Protein AF-A0A916JCR6-F1 (afdb_monomer_lite)

Radius of gyration: 15.8 Å; chains: 1; bounding box: 44×20×42 Å

Sequence (77 aa):
MDQNSESKIELTANNLKNALWDTLQKVQSGNMEPGQADSIATSAREILRTTSVQLKVAQQSKRPIPSDVLSFSENQK

pLDDT: mean 85.93, std 13.84, range [45.66, 96.06]

Secondary structure (DSSP, 8-state):
------------HHHHHHHHHHHHHHHHTTSS-HHHHHHHHHHHHHHHHHHHHHHHHHHHTTPPPPHHHHHHHH---

Foldseek 3Di:
DDDDPPVPPQQAPVSLVVVLVVLVVCVVVVNDDVVVSVVSVVVSVVVVVVLVVQVVVCVVVVHDRDPSSCCRYVVDD

Structure (mmCIF, N/CA/C/O backbone):
data_AF-A0A916JCR6-F1
#
_entry.id   AF-A0A916JCR6-F1
#
loop_
_atom_site.group_PDB
_atom_site.id
_atom_site.type_symbol
_atom_site.label_atom_id
_atom_site.label_alt_id
_atom_site.label_comp_id
_atom_site.label_asym_id
_atom_site.label_entity_id
_atom_site.label_seq_id
_atom_site.pdbx_PDB_ins_code
_atom_site.Cartn_x
_atom_site.Cartn_y
_atom_site.Cartn_z
_atom_site.occupancy
_atom_site.B_iso_or_equiv
_atom_site.auth_seq_id
_atom_site.auth_comp_id
_atom_site.auth_asym_id
_atom_site.auth_atom_id
_atom_site.pdbx_PDB_model_num
ATOM 1 N N . MET A 1 1 ? -33.739 -3.338 -13.266 1.00 45.66 1 MET A N 1
ATOM 2 C CA . MET A 1 1 ? -33.046 -3.099 -14.555 1.00 45.66 1 MET A CA 1
ATOM 3 C C . MET A 1 1 ? -31.584 -3.005 -14.188 1.00 45.66 1 MET A C 1
ATOM 5 O O . MET A 1 1 ? -31.085 -1.928 -13.897 1.00 45.66 1 MET A O 1
ATOM 9 N N . ASP A 1 2 ? -30.965 -4.172 -14.062 1.00 47.75 2 ASP A N 1
ATOM 10 C CA . ASP A 1 2 ? -29.731 -4.389 -13.315 1.00 47.75 2 ASP A CA 1
ATOM 11 C C . ASP A 1 2 ? -28.744 -5.085 -14.233 1.00 47.75 2 ASP A C 1
ATOM 13 O O . ASP A 1 2 ? -28.841 -6.297 -14.372 1.00 47.75 2 ASP A O 1
ATOM 17 N N . GLN A 1 3 ? -27.841 -4.335 -14.868 1.00 46.12 3 GLN A N 1
ATOM 18 C CA . GLN A 1 3 ? -26.589 -4.853 -15.432 1.00 46.12 3 GLN A CA 1
ATOM 19 C C . GLN A 1 3 ? -25.557 -3.716 -15.513 1.00 46.12 3 GLN A C 1
ATOM 21 O O . GLN A 1 3 ? -25.441 -3.042 -16.529 1.00 46.12 3 GLN A O 1
ATOM 26 N N . ASN A 1 4 ? -24.794 -3.504 -14.438 1.00 48.84 4 ASN A N 1
ATOM 27 C CA . ASN A 1 4 ? -23.409 -3.044 -14.571 1.00 48.84 4 ASN A CA 1
ATOM 28 C C . ASN A 1 4 ? -22.543 -3.760 -13.529 1.00 48.84 4 ASN A C 1
ATOM 30 O O . ASN A 1 4 ? -22.085 -3.187 -12.544 1.00 48.84 4 ASN A O 1
ATOM 34 N N . SER A 1 5 ? -22.405 -5.071 -13.715 1.00 51.50 5 SER A N 1
ATOM 35 C CA . SER A 1 5 ? -21.483 -5.916 -12.962 1.00 51.50 5 SER A CA 1
ATOM 36 C C . SER A 1 5 ? -20.094 -5.835 -13.599 1.00 51.50 5 SER A C 1
ATOM 38 O O . SER A 1 5 ? -19.585 -6.823 -14.121 1.00 51.50 5 SER A O 1
ATOM 40 N N . GLU A 1 6 ? -19.470 -4.656 -13.572 1.00 55.03 6 GLU A N 1
ATOM 41 C CA . GLU A 1 6 ? -18.009 -4.608 -13.616 1.00 55.03 6 GLU A CA 1
ATOM 42 C C . GLU A 1 6 ? -17.520 -5.324 -12.356 1.00 55.03 6 GLU A C 1
ATOM 44 O O . GLU A 1 6 ? -17.979 -5.032 -11.248 1.00 55.03 6 GLU A O 1
ATOM 49 N N . SER A 1 7 ? -16.634 -6.307 -12.504 1.00 53.47 7 SER A N 1
ATOM 50 C CA . SER A 1 7 ? -15.990 -6.983 -11.380 1.00 53.47 7 SER A CA 1
ATOM 51 C C . SER A 1 7 ? -15.152 -5.962 -10.609 1.00 53.47 7 SER A C 1
ATOM 53 O O . SER A 1 7 ? -13.965 -5.780 -10.883 1.00 53.47 7 SER A O 1
ATOM 55 N N . LYS A 1 8 ? -15.791 -5.235 -9.691 1.00 62.25 8 LYS A N 1
ATOM 56 C CA . LYS A 1 8 ? -15.168 -4.195 -8.882 1.00 62.25 8 LYS A CA 1
ATOM 57 C C . LYS A 1 8 ? -14.107 -4.874 -8.026 1.00 62.25 8 LYS A C 1
ATOM 59 O O . LYS A 1 8 ? -14.441 -5.608 -7.098 1.00 62.25 8 LYS A O 1
ATOM 64 N N . ILE A 1 9 ? -12.837 -4.688 -8.387 1.00 74.88 9 ILE A N 1
ATOM 65 C CA . ILE A 1 9 ? -11.714 -5.195 -7.597 1.00 74.88 9 ILE A CA 1
ATOM 66 C C . ILE A 1 9 ? -11.841 -4.555 -6.219 1.00 74.88 9 ILE A C 1
ATOM 68 O O . ILE A 1 9 ? -11.789 -3.333 -6.077 1.00 74.88 9 ILE A O 1
ATOM 72 N N . GLU A 1 10 ? -12.082 -5.389 -5.219 1.00 85.38 10 GLU A N 1
ATOM 73 C CA . GLU A 1 10 ? -12.303 -4.940 -3.855 1.00 85.38 10 GLU A CA 1
ATOM 74 C C . GLU A 1 10 ? -11.015 -4.328 -3.293 1.00 85.38 10 GLU A C 1
ATOM 76 O O . GLU A 1 10 ? -9.923 -4.881 -3.467 1.00 85.38 10 GLU A O 1
ATOM 81 N N . LEU A 1 11 ? -11.120 -3.166 -2.645 1.00 85.38 11 LEU A N 1
ATOM 82 C CA . LEU A 1 11 ? -9.961 -2.497 -2.065 1.00 85.38 11 LEU A CA 1
ATOM 83 C C . LEU A 1 11 ? -9.594 -3.179 -0.748 1.00 85.38 11 LEU A C 1
ATOM 85 O O . LEU A 1 11 ? -10.120 -2.843 0.308 1.00 85.38 11 LEU A O 1
ATOM 89 N N . THR A 1 12 ? -8.657 -4.116 -0.822 1.00 91.25 12 THR A N 1
ATOM 90 C CA . THR A 1 12 ? -8.123 -4.820 0.344 1.00 91.25 12 THR A CA 1
ATOM 91 C C . THR A 1 12 ? -6.608 -4.709 0.416 1.00 91.25 12 THR A C 1
ATOM 93 O O . THR A 1 12 ? -5.947 -4.425 -0.589 1.00 91.25 12 THR A O 1
ATOM 96 N N . ALA A 1 13 ? -6.026 -4.962 1.590 1.00 89.38 13 ALA A N 1
ATOM 97 C CA . ALA A 1 13 ? -4.576 -4.923 1.776 1.00 89.38 13 ALA A CA 1
ATOM 98 C C . ALA A 1 13 ? -3.834 -5.870 0.811 1.00 89.38 13 ALA A C 1
ATOM 100 O O . ALA A 1 13 ? -2.779 -5.520 0.277 1.00 89.38 13 ALA A O 1
ATOM 101 N N . ASN A 1 14 ? -4.415 -7.042 0.531 1.00 90.06 14 ASN A N 1
ATOM 102 C CA . ASN A 1 14 ? -3.847 -8.013 -0.403 1.00 90.06 14 ASN A CA 1
ATOM 103 C C . ASN A 1 14 ? -3.926 -7.530 -1.855 1.00 90.06 14 ASN A C 1
ATOM 105 O O . ASN A 1 14 ? -2.924 -7.582 -2.569 1.00 90.06 14 ASN A O 1
ATOM 109 N N . ASN A 1 15 ? -5.076 -7.004 -2.282 1.00 90.75 15 ASN A N 1
ATOM 110 C CA . ASN A 1 15 ? -5.235 -6.487 -3.642 1.00 90.75 15 ASN A CA 1
ATOM 111 C C . ASN A 1 15 ? -4.359 -5.252 -3.881 1.00 90.75 15 ASN A C 1
ATOM 113 O O . ASN A 1 15 ? -3.741 -5.138 -4.938 1.00 90.75 15 ASN A O 1
ATOM 117 N N . LEU A 1 16 ? -4.225 -4.375 -2.879 1.00 91.12 16 LEU A N 1
ATOM 118 C CA . LEU A 1 16 ? -3.326 -3.223 -2.934 1.00 91.12 16 LEU A CA 1
ATOM 119 C C . LEU A 1 16 ? -1.859 -3.657 -3.074 1.00 91.12 16 LEU A C 1
ATOM 121 O O . LEU A 1 16 ? -1.134 -3.116 -3.907 1.00 91.12 16 LEU A O 1
ATOM 125 N N . LYS A 1 17 ? -1.424 -4.660 -2.300 1.00 91.19 17 LYS A N 1
ATOM 126 C CA . LYS A 1 17 ? -0.074 -5.230 -2.410 1.00 91.19 17 LYS A CA 1
ATOM 127 C C . LYS A 1 17 ? 0.180 -5.808 -3.804 1.00 91.19 17 LYS A C 1
ATOM 129 O O . LYS A 1 17 ? 1.224 -5.528 -4.387 1.00 91.19 17 LYS A O 1
ATOM 134 N N . ASN A 1 18 ? -0.756 -6.599 -4.325 1.00 92.88 18 ASN A N 1
ATOM 135 C CA . ASN A 1 18 ? -0.618 -7.226 -5.639 1.00 92.88 18 ASN A CA 1
ATOM 136 C C . ASN A 1 18 ? -0.549 -6.169 -6.749 1.00 92.88 18 ASN A C 1
ATOM 138 O O . ASN A 1 18 ? 0.367 -6.200 -7.564 1.00 92.88 18 ASN A O 1
ATOM 142 N N . ALA A 1 19 ? -1.429 -5.165 -6.712 1.00 91.19 19 ALA A N 1
ATOM 143 C CA . ALA A 1 19 ? -1.419 -4.069 -7.677 1.00 91.19 19 ALA A CA 1
ATOM 144 C C . ALA A 1 19 ? -0.105 -3.264 -7.645 1.00 91.19 19 ALA A C 1
ATOM 146 O O . ALA A 1 19 ? 0.422 -2.888 -8.695 1.00 91.19 19 ALA A O 1
ATOM 147 N N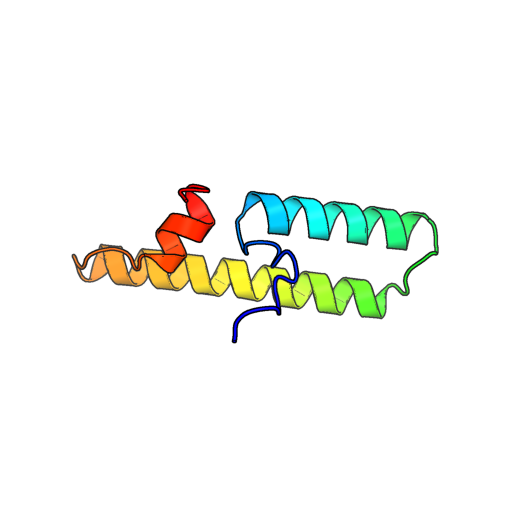 . LEU A 1 20 ? 0.457 -3.019 -6.456 1.00 92.25 20 LEU A N 1
ATOM 148 C CA . LEU A 1 20 ? 1.763 -2.367 -6.314 1.00 92.25 20 LEU A CA 1
ATOM 149 C C . LEU A 1 20 ? 2.902 -3.226 -6.866 1.00 92.25 20 LEU A C 1
ATOM 151 O O . LEU A 1 20 ? 3.799 -2.700 -7.526 1.00 92.25 20 LEU A O 1
ATOM 155 N N . TRP A 1 21 ? 2.865 -4.534 -6.618 1.00 93.75 21 TRP A N 1
ATOM 156 C CA . TRP A 1 21 ? 3.853 -5.461 -7.158 1.00 93.75 21 TRP A CA 1
ATOM 157 C C . TRP A 1 21 ? 3.815 -5.494 -8.689 1.00 93.75 21 TRP A C 1
ATOM 159 O O . TRP A 1 21 ? 4.852 -5.333 -9.331 1.00 93.75 21 TRP A O 1
ATOM 169 N N . ASP A 1 22 ? 2.622 -5.588 -9.276 1.00 93.12 22 ASP A N 1
ATOM 170 C CA . ASP A 1 22 ? 2.432 -5.549 -10.729 1.00 93.12 22 ASP A CA 1
ATOM 171 C C . ASP A 1 22 ? 2.910 -4.222 -11.328 1.00 93.12 22 ASP A C 1
ATOM 173 O O . ASP A 1 22 ? 3.520 -4.194 -12.397 1.00 93.12 22 ASP A O 1
ATOM 177 N N . THR A 1 23 ? 2.671 -3.112 -10.628 1.00 92.50 23 THR A N 1
ATOM 178 C CA . THR A 1 23 ? 3.169 -1.785 -11.019 1.00 92.50 23 THR A CA 1
ATOM 179 C C . THR A 1 23 ? 4.698 -1.769 -11.054 1.00 92.50 23 THR A C 1
ATOM 181 O O . THR A 1 23 ? 5.285 -1.314 -12.035 1.00 92.50 23 THR A O 1
ATOM 184 N N . LEU A 1 24 ? 5.358 -2.335 -10.040 1.00 92.81 24 LEU A N 1
ATOM 185 C CA . LEU A 1 24 ? 6.818 -2.431 -9.988 1.00 92.81 24 LEU A CA 1
ATOM 186 C C . LEU A 1 24 ? 7.380 -3.300 -11.123 1.00 92.81 24 LEU A C 1
ATOM 188 O O . LEU A 1 24 ? 8.360 -2.916 -11.761 1.00 92.81 24 LEU A O 1
ATOM 192 N N . GLN A 1 25 ? 6.730 -4.423 -11.432 1.00 95.25 25 GLN A N 1
ATOM 193 C CA . GLN A 1 25 ? 7.099 -5.271 -12.571 1.00 95.25 25 GLN A CA 1
ATOM 194 C C . GLN A 1 25 ? 6.923 -4.542 -13.918 1.00 95.25 25 GLN A C 1
ATOM 196 O O . GLN A 1 25 ? 7.757 -4.674 -14.819 1.00 95.25 25 GLN A O 1
ATOM 201 N N . LYS A 1 26 ? 5.878 -3.716 -14.068 1.00 93.06 26 LYS A N 1
ATOM 202 C CA . LYS A 1 26 ? 5.663 -2.895 -15.275 1.00 93.06 26 LYS A CA 1
ATOM 203 C C . LYS A 1 26 ? 6.743 -1.832 -15.460 1.00 93.06 26 LYS A C 1
ATOM 205 O O . LYS A 1 26 ? 7.217 -1.662 -16.579 1.00 93.06 26 LYS A O 1
ATOM 210 N N . VAL A 1 27 ? 7.180 -1.180 -14.384 1.00 93.44 27 VAL A N 1
ATOM 211 C CA . VAL A 1 27 ? 8.321 -0.249 -14.438 1.00 93.44 27 VAL A CA 1
ATOM 212 C C . VAL A 1 27 ? 9.602 -0.991 -14.807 1.00 93.44 27 VAL A C 1
ATOM 214 O O . VAL A 1 27 ? 10.325 -0.559 -15.699 1.00 93.44 27 VAL A O 1
ATOM 217 N N . GLN A 1 28 ? 9.866 -2.139 -14.173 1.00 92.56 28 GLN A N 1
ATOM 218 C CA . GLN A 1 28 ? 11.063 -2.941 -14.442 1.00 92.56 28 GLN A CA 1
ATOM 219 C C . GLN A 1 28 ? 11.132 -3.416 -15.901 1.00 92.56 28 GLN A C 1
ATOM 221 O O . GLN A 1 28 ? 12.208 -3.440 -16.493 1.00 92.56 28 GLN A O 1
ATOM 226 N N . SER A 1 29 ? 9.989 -3.784 -16.482 1.00 94.75 29 SER A N 1
ATOM 227 C CA . SER A 1 29 ? 9.882 -4.224 -17.878 1.00 94.75 29 SER A CA 1
ATOM 228 C C . SER A 1 29 ? 9.848 -3.078 -18.899 1.00 94.75 29 SER A C 1
ATOM 230 O O . SER A 1 29 ? 9.768 -3.350 -20.094 1.00 94.75 29 SER A O 1
ATOM 232 N N . GLY A 1 30 ? 9.906 -1.813 -18.462 1.00 91.62 30 GLY A N 1
ATOM 233 C CA . GLY A 1 30 ? 9.831 -0.640 -19.343 1.00 91.62 30 GLY A CA 1
ATOM 234 C C . GLY A 1 30 ? 8.433 -0.365 -19.909 1.00 91.62 30 GLY A C 1
ATOM 235 O O . GLY A 1 30 ? 8.282 0.457 -20.804 1.00 91.62 30 GLY A O 1
ATOM 236 N N . ASN A 1 31 ? 7.404 -1.037 -19.387 1.00 92.00 31 ASN A N 1
ATOM 237 C CA . ASN A 1 31 ? 6.010 -0.907 -19.822 1.00 92.00 31 ASN A CA 1
ATOM 238 C C . ASN A 1 31 ? 5.235 0.181 -19.056 1.00 92.00 31 ASN A C 1
ATOM 240 O O . ASN A 1 31 ? 4.022 0.312 -19.225 1.00 92.00 31 ASN A O 1
ATOM 244 N N . MET A 1 32 ? 5.898 0.921 -18.164 1.00 92.88 32 MET A N 1
ATOM 245 C CA . MET A 1 32 ? 5.304 2.020 -17.410 1.00 92.88 32 MET A CA 1
ATOM 246 C C . MET A 1 32 ? 6.348 3.084 -17.095 1.00 92.88 32 MET A C 1
ATOM 248 O O . MET A 1 32 ? 7.441 2.772 -16.621 1.00 92.88 32 MET A O 1
ATOM 252 N N . GLU A 1 33 ? 5.961 4.343 -17.286 1.00 93.00 33 GLU A N 1
ATOM 253 C CA . GLU A 1 33 ? 6.796 5.484 -16.939 1.00 93.00 33 GLU A CA 1
ATOM 254 C C . GLU A 1 33 ? 7.010 5.577 -15.419 1.00 93.00 33 GLU A C 1
ATOM 256 O O . GLU A 1 33 ? 6.039 5.511 -14.652 1.00 93.00 33 GLU A O 1
ATOM 261 N N . PRO A 1 34 ? 8.249 5.807 -14.946 1.00 90.94 34 PRO A N 1
ATOM 262 C CA . PRO A 1 34 ? 8.541 5.906 -13.516 1.00 90.94 34 PRO A CA 1
ATOM 263 C C . PRO A 1 34 ? 7.693 6.951 -12.776 1.00 90.94 34 PRO A C 1
ATOM 265 O O . PRO A 1 34 ? 7.283 6.714 -11.642 1.00 90.94 34 PRO A O 1
ATOM 268 N N . GLY A 1 35 ? 7.369 8.081 -13.417 1.00 91.56 35 GLY A N 1
ATOM 269 C CA . GLY A 1 35 ? 6.528 9.124 -12.811 1.00 91.56 35 GLY A CA 1
ATOM 270 C C . GLY A 1 35 ? 5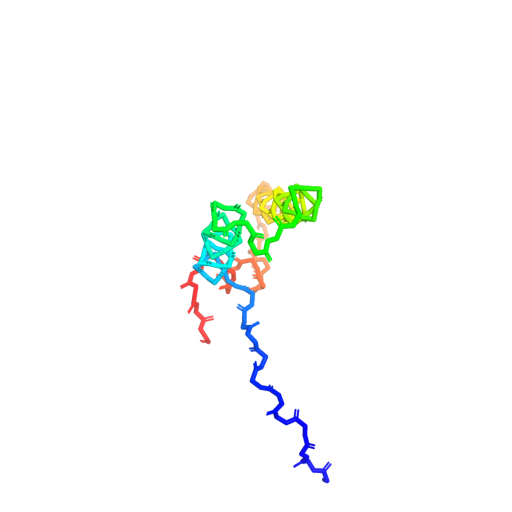.082 8.677 -12.560 1.00 91.56 35 GLY A C 1
ATOM 271 O O . GLY A 1 35 ? 4.464 9.060 -11.562 1.00 91.56 35 GLY A O 1
ATOM 272 N N . GLN A 1 36 ? 4.548 7.808 -13.423 1.00 91.44 36 GLN A N 1
ATOM 273 C CA . GLN A 1 36 ? 3.234 7.204 -13.210 1.00 91.44 36 GLN A CA 1
ATOM 274 C C . GLN A 1 36 ? 3.273 6.228 -12.029 1.00 91.44 36 GLN A C 1
ATOM 276 O O . GLN A 1 36 ? 2.376 6.236 -11.185 1.00 91.44 36 GLN A O 1
ATOM 281 N N . ALA A 1 37 ? 4.332 5.425 -11.934 1.00 91.19 37 ALA A N 1
ATOM 282 C CA . ALA A 1 37 ? 4.506 4.492 -10.830 1.00 91.19 37 ALA A CA 1
ATOM 283 C C . ALA A 1 37 ? 4.699 5.192 -9.478 1.00 91.19 37 ALA A C 1
ATOM 285 O O . ALA A 1 37 ? 4.146 4.736 -8.477 1.00 91.19 37 ALA A O 1
ATOM 286 N N . ASP A 1 38 ? 5.414 6.318 -9.442 1.00 91.62 38 ASP A N 1
ATOM 287 C CA . ASP A 1 38 ? 5.564 7.119 -8.223 1.00 91.62 38 ASP A CA 1
ATOM 288 C C . ASP A 1 38 ? 4.227 7.713 -7.755 1.00 91.62 38 ASP A C 1
ATOM 290 O O . ASP A 1 38 ? 3.904 7.673 -6.564 1.00 91.62 38 ASP A O 1
ATOM 294 N N . SER A 1 39 ? 3.391 8.162 -8.698 1.00 93.56 39 SER A N 1
ATOM 295 C CA . SER A 1 39 ? 2.030 8.626 -8.396 1.00 93.56 39 SER A CA 1
ATOM 296 C C . SER A 1 39 ? 1.192 7.510 -7.756 1.00 93.56 39 SER A C 1
ATOM 298 O O . SER A 1 39 ? 0.580 7.721 -6.707 1.00 93.56 39 SER A O 1
ATOM 300 N N . ILE A 1 40 ? 1.228 6.296 -8.324 1.00 92.62 40 ILE A N 1
ATOM 301 C CA . ILE A 1 40 ? 0.533 5.113 -7.781 1.00 92.62 40 ILE A CA 1
ATOM 302 C C . ILE A 1 40 ? 1.058 4.763 -6.381 1.00 92.62 40 ILE A C 1
ATOM 304 O O . ILE A 1 40 ? 0.272 4.544 -5.455 1.00 92.62 40 ILE A O 1
ATOM 308 N N . ALA A 1 41 ? 2.380 4.736 -6.199 1.00 91.31 41 ALA A N 1
ATOM 309 C CA . ALA A 1 41 ? 3.000 4.441 -4.911 1.00 91.31 41 ALA A CA 1
ATOM 310 C C . ALA A 1 41 ? 2.627 5.482 -3.844 1.00 91.31 41 ALA A C 1
ATOM 312 O O . ALA A 1 41 ? 2.344 5.122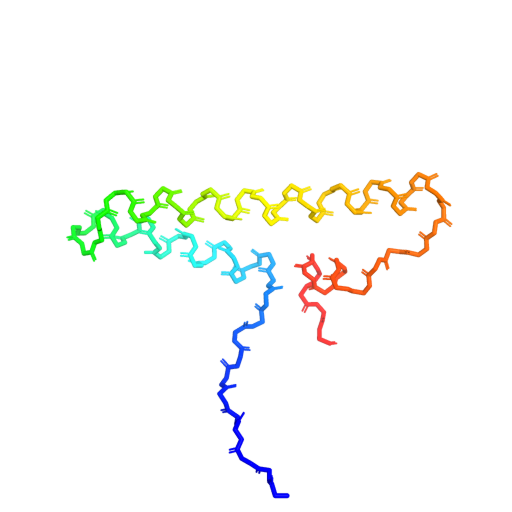 -2.698 1.00 91.31 41 ALA A O 1
ATOM 313 N N . THR A 1 42 ? 2.578 6.763 -4.213 1.00 94.31 42 THR A N 1
ATOM 314 C CA . THR A 1 42 ? 2.158 7.855 -3.327 1.00 94.31 42 THR A CA 1
ATOM 315 C C . THR A 1 42 ? 0.703 7.697 -2.899 1.00 94.31 42 THR A C 1
ATOM 317 O O . THR A 1 42 ? 0.418 7.735 -1.700 1.00 94.31 42 THR A O 1
ATOM 320 N N . SER A 1 43 ? -0.210 7.417 -3.833 1.00 93.38 43 SER A N 1
ATOM 321 C CA . SER A 1 43 ? -1.611 7.136 -3.496 1.00 93.38 43 SER A CA 1
ATOM 322 C C . SER A 1 43 ? -1.750 5.926 -2.568 1.00 93.38 43 SER A C 1
ATOM 324 O O . SER A 1 43 ? -2.507 5.975 -1.600 1.00 93.38 43 SER A O 1
ATOM 326 N N . ALA A 1 44 ? -0.983 4.859 -2.798 1.00 93.25 44 ALA A N 1
ATOM 327 C CA . ALA A 1 44 ? -1.028 3.679 -1.941 1.00 93.25 44 ALA A CA 1
ATOM 328 C C . ALA A 1 44 ? -0.521 3.948 -0.517 1.00 93.25 44 ALA A C 1
ATOM 330 O O . ALA A 1 44 ? -1.133 3.486 0.450 1.00 93.25 44 ALA A O 1
ATOM 331 N N . ARG A 1 45 ? 0.559 4.731 -0.362 1.00 94.56 45 ARG A N 1
ATOM 332 C CA . ARG A 1 45 ? 1.025 5.184 0.961 1.00 94.56 45 ARG A CA 1
ATOM 333 C C . ARG A 1 45 ? -0.070 5.952 1.690 1.00 94.56 45 ARG A C 1
ATOM 335 O O . ARG A 1 45 ? -0.252 5.756 2.889 1.00 94.56 45 ARG A O 1
ATOM 342 N N . GLU A 1 46 ? -0.812 6.779 0.967 1.00 96.06 46 GLU A N 1
ATOM 343 C CA . GLU A 1 46 ? -1.860 7.606 1.551 1.00 96.06 46 GLU A CA 1
ATOM 344 C C . GLU A 1 46 ? -3.086 6.796 1.994 1.00 96.06 46 GLU A C 1
ATOM 346 O O . GLU A 1 46 ? -3.648 7.062 3.062 1.00 96.06 46 GLU A O 1
ATOM 351 N N . ILE A 1 47 ? -3.443 5.746 1.245 1.00 93.25 47 ILE A N 1
ATOM 352 C CA . ILE A 1 47 ? -4.460 4.766 1.658 1.00 93.25 47 ILE A CA 1
ATOM 353 C C . ILE A 1 47 ? -4.031 4.099 2.970 1.00 93.25 47 ILE A C 1
ATOM 355 O O . ILE A 1 47 ? -4.769 4.139 3.954 1.00 93.25 47 ILE A O 1
ATOM 359 N N . LEU A 1 48 ? -2.808 3.561 3.029 1.00 93.19 48 LEU A N 1
ATOM 360 C CA . LEU A 1 48 ? -2.288 2.897 4.230 1.00 93.19 48 LEU A CA 1
ATOM 361 C C . LEU A 1 48 ? -2.222 3.846 5.435 1.00 93.19 48 LEU A C 1
ATOM 363 O O . LEU A 1 48 ? -2.589 3.467 6.552 1.00 93.19 48 LEU A O 1
ATOM 367 N N . ARG A 1 49 ? -1.787 5.092 5.213 1.00 94.38 49 ARG A N 1
ATOM 368 C CA . ARG A 1 49 ? -1.735 6.134 6.244 1.00 94.38 49 ARG A CA 1
ATOM 369 C C . ARG A 1 49 ? -3.128 6.415 6.796 1.00 94.38 49 ARG A C 1
ATOM 371 O O . ARG A 1 49 ? -3.308 6.440 8.013 1.00 94.38 49 ARG A O 1
ATOM 378 N N . THR A 1 50 ? -4.105 6.596 5.915 1.00 94.25 50 THR A N 1
ATOM 379 C CA . THR A 1 50 ? -5.488 6.902 6.289 1.00 94.25 50 THR A CA 1
ATOM 380 C C . THR A 1 50 ? -6.109 5.759 7.086 1.00 94.25 50 THR A C 1
ATOM 382 O O . THR A 1 50 ? -6.600 6.000 8.191 1.00 94.25 50 THR A O 1
ATOM 385 N N . THR A 1 51 ? -5.996 4.517 6.610 1.00 92.94 51 THR A N 1
ATOM 386 C CA . THR A 1 51 ? -6.492 3.332 7.327 1.00 92.94 51 THR A CA 1
ATOM 387 C C . THR A 1 51 ? -5.842 3.196 8.708 1.00 92.94 51 THR A C 1
ATOM 389 O O . THR A 1 51 ? -6.529 2.956 9.701 1.00 92.94 51 THR A O 1
ATOM 392 N N . SER A 1 52 ? -4.527 3.426 8.813 1.00 92.19 52 SER A N 1
ATOM 393 C CA . SER A 1 52 ? -3.814 3.371 10.098 1.00 92.19 52 SER A CA 1
ATOM 394 C C . SER A 1 52 ? -4.288 4.444 11.083 1.00 92.19 52 SER A C 1
ATOM 396 O O . SER A 1 52 ? -4.471 4.162 12.270 1.00 92.19 52 SER A O 1
ATOM 398 N N . VAL A 1 53 ? -4.507 5.675 10.609 1.00 95.12 53 VAL A N 1
ATOM 399 C CA . VAL A 1 53 ? -5.023 6.768 11.445 1.00 95.12 53 VAL A CA 1
ATOM 400 C C . VAL A 1 53 ? -6.438 6.456 11.924 1.00 95.12 53 VAL A C 1
ATOM 402 O O . VAL A 1 53 ? -6.708 6.593 13.116 1.00 95.12 53 VAL A O 1
ATOM 405 N N . GLN A 1 54 ? -7.320 5.984 11.039 1.00 92.50 54 GLN A N 1
ATOM 406 C CA . GLN A 1 54 ? -8.689 5.616 11.408 1.00 92.50 54 GLN A CA 1
ATOM 407 C C . GLN A 1 54 ? -8.714 4.509 12.470 1.00 92.50 54 GLN A C 1
ATOM 409 O O . GLN A 1 54 ? -9.440 4.632 13.458 1.00 92.50 54 GLN A O 1
ATOM 414 N N . LEU A 1 55 ? -7.863 3.486 12.328 1.00 91.56 55 LEU A N 1
ATOM 415 C CA . LEU A 1 55 ? -7.725 2.419 13.320 1.00 91.56 55 LEU A CA 1
ATOM 416 C C . LEU A 1 55 ? -7.280 2.963 14.686 1.00 91.56 55 LEU A C 1
ATOM 418 O O . LEU A 1 55 ? 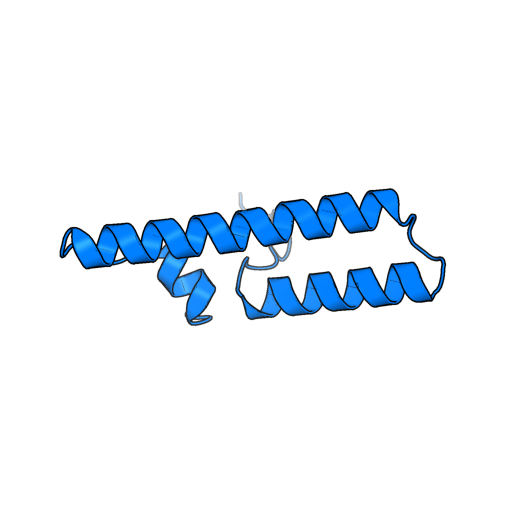-7.901 2.660 15.705 1.00 91.56 55 LEU A O 1
ATOM 422 N N . LYS A 1 56 ? -6.243 3.810 14.714 1.00 92.81 56 LYS A N 1
ATOM 423 C CA . LYS A 1 56 ? -5.740 4.420 15.956 1.00 92.81 56 LYS A CA 1
ATOM 424 C C . LYS A 1 56 ? -6.799 5.284 16.639 1.00 92.81 56 LYS A C 1
ATOM 426 O O . LYS A 1 56 ? -6.965 5.192 17.852 1.00 92.81 56 LYS A O 1
ATOM 431 N N . VAL A 1 57 ? -7.532 6.093 15.875 1.00 92.94 57 VAL A N 1
ATOM 432 C CA . VAL A 1 57 ? -8.599 6.957 16.406 1.00 92.94 57 VAL A CA 1
ATOM 433 C C . VAL A 1 57 ? -9.745 6.123 16.981 1.00 92.94 57 VAL A C 1
ATOM 435 O O . VAL A 1 57 ? -10.206 6.407 18.088 1.00 92.94 57 VAL A O 1
ATOM 438 N N . ALA A 1 58 ? -10.185 5.072 16.283 1.00 92.19 58 ALA A N 1
ATOM 439 C CA . ALA A 1 58 ? -11.225 4.169 16.780 1.00 92.19 58 ALA A CA 1
ATOM 440 C C . ALA A 1 58 ? -10.803 3.499 18.100 1.00 92.19 58 ALA A C 1
ATOM 442 O O . ALA A 1 58 ? -11.535 3.554 19.090 1.00 92.19 58 ALA A O 1
ATOM 443 N N . GLN A 1 59 ? -9.572 2.978 18.152 1.00 91.12 59 GLN A N 1
ATOM 444 C CA . GLN A 1 59 ? -9.003 2.357 19.351 1.00 91.12 59 GLN A CA 1
ATOM 445 C C . GLN A 1 59 ? -8.907 3.336 20.531 1.00 91.12 59 GLN A C 1
ATOM 447 O O . GLN A 1 59 ? -9.354 3.021 21.634 1.00 91.12 59 GLN A O 1
ATOM 452 N N . GLN A 1 60 ? -8.371 4.540 20.311 1.00 94.69 60 GLN A N 1
ATOM 453 C CA . GLN A 1 60 ? -8.217 5.554 21.363 1.00 94.69 60 GLN A CA 1
ATOM 454 C C . GLN A 1 60 ? -9.560 6.074 21.880 1.00 94.69 60 GLN A C 1
ATOM 456 O O . GLN A 1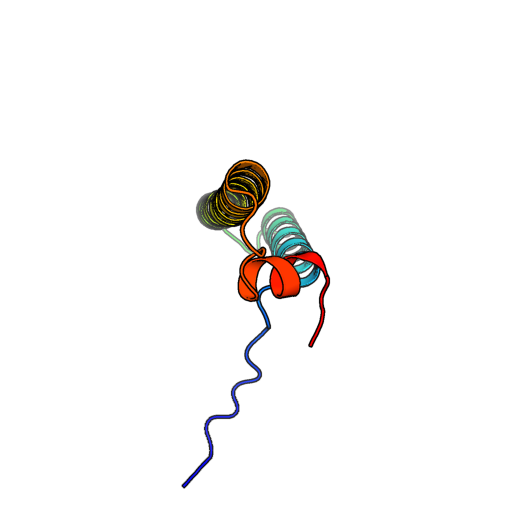 60 ? -9.715 6.314 23.077 1.00 94.69 60 GLN A O 1
ATOM 461 N N . SER A 1 61 ? -10.546 6.217 20.994 1.00 93.44 61 SER A N 1
ATOM 462 C CA . SER A 1 61 ? -11.896 6.661 21.357 1.00 93.44 61 SER A CA 1
ATOM 463 C C . SER A 1 61 ? -12.764 5.555 21.965 1.00 93.44 61 SER A C 1
ATOM 465 O O . SER A 1 61 ? -13.901 5.833 22.348 1.00 93.44 61 SER A O 1
ATOM 467 N N . LYS A 1 62 ? -12.244 4.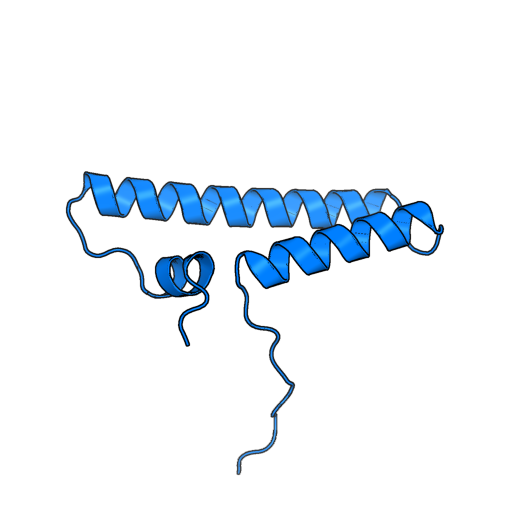319 22.072 1.00 92.25 62 LYS A N 1
ATOM 468 C CA . LYS A 1 62 ? -12.989 3.120 22.497 1.00 92.25 62 LYS A CA 1
ATOM 469 C C . LYS A 1 62 ? -14.274 2.922 21.684 1.00 92.25 62 LYS A C 1
ATOM 471 O O . LYS A 1 62 ? -15.286 2.455 22.206 1.00 92.25 62 LYS A O 1
ATOM 476 N N . ARG A 1 63 ? -14.241 3.322 20.412 1.00 91.25 63 ARG A N 1
ATOM 477 C CA . ARG A 1 63 ? -15.347 3.148 19.473 1.00 91.25 63 ARG A CA 1
ATOM 478 C C . ARG A 1 63 ? -15.112 1.903 18.621 1.00 91.25 63 ARG A C 1
ATOM 480 O O . ARG A 1 63 ? -13.961 1.512 18.423 1.00 91.25 63 ARG A O 1
ATOM 487 N N . PRO A 1 64 ? -16.185 1.291 18.095 1.00 90.50 64 PRO A N 1
ATOM 488 C CA . PRO A 1 64 ? -16.056 0.247 17.090 1.00 90.50 64 PRO A CA 1
ATOM 489 C C . PRO A 1 64 ? -15.195 0.717 15.912 1.00 90.50 64 PRO A C 1
ATOM 491 O O . PRO A 1 64 ? -15.283 1.874 15.491 1.00 90.50 64 PRO A O 1
ATOM 494 N N . ILE A 1 65 ? -14.358 -0.182 15.394 1.00 89.94 65 ILE A N 1
ATOM 495 C CA . ILE A 1 65 ? -13.555 0.075 14.196 1.00 89.94 65 ILE A CA 1
ATOM 496 C C . ILE A 1 65 ? -14.515 0.160 12.996 1.00 89.94 65 ILE A C 1
ATOM 498 O O . ILE A 1 65 ? -15.419 -0.674 12.906 1.00 89.94 65 ILE A O 1
ATOM 502 N N . PRO A 1 66 ? -14.358 1.143 12.088 1.00 89.00 66 PRO A N 1
ATOM 503 C CA . PRO A 1 66 ? -15.175 1.222 10.881 1.00 89.00 66 PRO A CA 1
ATOM 504 C C . PRO A 1 66 ? -15.135 -0.083 10.074 1.00 89.00 66 PRO A C 1
ATOM 506 O O . PRO A 1 66 ? -14.062 -0.666 9.905 1.00 89.00 66 PRO A O 1
ATOM 509 N N . SER A 1 67 ? -16.285 -0.508 9.542 1.00 87.06 67 SER A N 1
ATOM 510 C CA . SER A 1 67 ? -16.412 -1.726 8.725 1.00 87.06 67 SER A CA 1
ATOM 511 C C . SER A 1 67 ? -15.416 -1.747 7.573 1.00 87.06 67 SER A C 1
ATOM 513 O O . SER A 1 67 ? -14.754 -2.749 7.360 1.00 87.06 67 SER A O 1
ATOM 515 N N . ASP A 1 68 ? -15.233 -0.617 6.896 1.00 85.94 68 ASP A N 1
ATOM 516 C CA . ASP A 1 68 ? -14.373 -0.525 5.715 1.00 85.94 68 ASP A CA 1
ATOM 517 C C . ASP A 1 68 ? -12.896 -0.750 6.065 1.00 85.94 68 ASP A C 1
ATOM 519 O O . ASP A 1 68 ? -12.143 -1.323 5.281 1.00 85.94 68 ASP A O 1
ATOM 523 N N . VAL A 1 69 ? -12.479 -0.338 7.268 1.00 89.00 69 VAL A N 1
ATOM 524 C CA . VAL A 1 69 ? -11.124 -0.580 7.783 1.00 89.00 69 VAL A CA 1
ATOM 525 C C . VAL A 1 69 ? -10.934 -2.063 8.086 1.00 89.00 69 VAL A C 1
ATOM 527 O O . VAL A 1 69 ? -9.888 -2.610 7.740 1.00 89.00 69 VAL A O 1
ATOM 530 N N . LEU A 1 70 ? -11.943 -2.708 8.681 1.00 88.25 70 LEU A N 1
ATOM 531 C CA . LEU A 1 70 ? -11.940 -4.148 8.954 1.00 88.25 70 LEU A CA 1
ATOM 532 C C . LEU A 1 70 ? -11.922 -4.959 7.655 1.00 88.25 70 LEU A C 1
ATOM 534 O O . LEU A 1 70 ? -11.050 -5.807 7.487 1.00 88.25 70 LEU A O 1
ATOM 538 N N . SER A 1 71 ? -12.804 -4.651 6.704 1.00 88.44 71 SER A N 1
ATOM 539 C CA . SER A 1 71 ? -12.843 -5.289 5.383 1.00 88.44 71 SER A CA 1
ATOM 540 C C . SER A 1 71 ? -11.521 -5.108 4.634 1.00 88.44 71 SER A C 1
ATOM 542 O O . SER A 1 71 ? -10.985 -6.071 4.082 1.00 88.44 71 SER A O 1
ATOM 544 N N . PHE A 1 72 ? -10.924 -3.910 4.692 1.00 89.19 72 PHE A N 1
ATOM 545 C CA . PHE A 1 72 ? -9.608 -3.654 4.110 1.00 89.19 72 PHE A CA 1
ATOM 546 C C . PHE A 1 72 ? -8.505 -4.524 4.735 1.00 89.19 72 PHE A C 1
ATOM 548 O O . PHE A 1 72 ? -7.655 -5.041 4.002 1.00 89.19 72 PHE A O 1
ATOM 555 N N . SER A 1 73 ? -8.485 -4.672 6.067 1.00 85.38 73 SER A N 1
ATOM 556 C CA . SER A 1 73 ? -7.423 -5.394 6.782 1.00 85.38 73 SER A CA 1
ATOM 557 C C . SER A 1 73 ? -7.595 -6.910 6.800 1.00 85.38 73 SER A C 1
ATOM 559 O O . SER A 1 73 ? -6.606 -7.635 6.724 1.00 85.38 73 SER A O 1
ATOM 561 N N . GLU A 1 74 ? -8.827 -7.392 6.927 1.00 81.50 74 GLU A N 1
ATOM 562 C CA . GLU A 1 74 ? -9.123 -8.798 7.210 1.00 81.50 74 GLU A CA 1
ATOM 563 C C . GLU A 1 74 ? -9.538 -9.577 5.964 1.00 81.50 74 GLU A C 1
ATOM 565 O O . GLU A 1 74 ? -9.668 -10.799 6.034 1.00 81.50 74 GLU A O 1
ATOM 570 N N . ASN A 1 75 ? -9.713 -8.906 4.815 1.00 72.81 75 ASN A N 1
ATOM 571 C CA . ASN A 1 75 ? -10.206 -9.548 3.593 1.00 72.81 75 ASN A CA 1
ATOM 572 C C . ASN A 1 75 ? -11.590 -10.217 3.812 1.00 72.81 75 ASN A C 1
ATOM 574 O O . ASN A 1 75 ? -11.938 -11.168 3.110 1.00 72.81 75 ASN A O 1
ATOM 578 N N . GLN A 1 76 ? -12.350 -9.764 4.817 1.00 56.56 76 GLN A N 1
ATOM 579 C CA . GLN A 1 76 ? -13.655 -10.315 5.186 1.00 56.56 76 GLN A CA 1
ATOM 580 C C . GLN A 1 76 ? -14.721 -9.748 4.240 1.00 56.56 76 GLN A C 1
ATOM 582 O O . GLN A 1 76 ? -14.932 -8.534 4.210 1.00 56.56 76 GLN A O 1
ATOM 587 N N . LYS A 1 77 ? -15.343 -10.647 3.469 1.00 50.34 77 LYS A N 1
ATOM 588 C CA . LYS A 1 77 ? -16.551 -10.396 2.672 1.00 50.34 77 LYS A CA 1
ATOM 589 C C . LYS A 1 77 ? -17.797 -10.352 3.546 1.00 50.34 77 LYS A C 1
ATOM 591 O O . LYS A 1 77 ? -17.871 -11.193 4.468 1.00 50.34 77 LYS A O 1
#

Organism: NCBI:txid2822344